Protein AF-A0A662HDV4-F1 (afdb_monomer_lite)

Radius of gyration: 22.28 Å; chains: 1; bounding box: 51×41×54 Å

Foldseek 3Di:
DAQQWEWEDDPQKIKIWHAAVVVVVVVVVAPAWDWADDPGTIMITHRDDPVVVQVVCVVVVRDPVNYHYHYDDPPPVNVVVVLPPDDAFQWADPPPRDSQKDFDPPPDPPHATWIARPPPGDTGRDTDGDHPPDDD

Structure (mmCIF, N/CA/C/O backbone):
data_AF-A0A662HDV4-F1
#
_entry.id   AF-A0A662HDV4-F1
#
loop_
_atom_site.group_PDB
_atom_site.id
_atom_site.type_symbol
_atom_site.label_atom_id
_atom_site.label_alt_id
_atom_site.label_comp_id
_atom_site.label_asym_id
_atom_site.label_entity_id
_atom_site.label_seq_id
_atom_site.pdbx_PDB_ins_code
_atom_site.Cartn_x
_atom_site.Cartn_y
_atom_site.Cartn_z
_atom_site.occupancy
_atom_site.B_iso_or_equiv
_atom_site.auth_seq_id
_atom_site.auth_comp_id
_atom_site.auth_asym_id
_atom_site.auth_atom_id
_atom_site.pdbx_PDB_model_num
ATOM 1 N N . MET A 1 1 ? -12.000 10.838 25.748 1.00 44.28 1 MET A N 1
ATOM 2 C CA . MET A 1 1 ? -12.700 9.732 25.061 1.00 44.28 1 MET A CA 1
ATOM 3 C C . MET A 1 1 ? -11.777 9.204 23.977 1.00 44.28 1 MET A C 1
ATOM 5 O O . MET A 1 1 ? -11.118 10.012 23.338 1.00 44.28 1 MET A O 1
ATOM 9 N N . GLY A 1 2 ? -11.607 7.884 23.876 1.00 58.56 2 GLY A N 1
ATOM 10 C CA . GLY A 1 2 ? -10.770 7.274 22.837 1.00 58.56 2 GLY A CA 1
ATOM 11 C C . GLY A 1 2 ? -11.481 7.281 21.484 1.00 58.56 2 GLY A C 1
ATOM 12 O O . GLY A 1 2 ? -12.702 7.369 21.445 1.00 58.56 2 GLY A O 1
ATOM 13 N N . LYS A 1 3 ? -10.714 7.197 20.395 1.00 66.12 3 LYS A N 1
ATOM 14 C CA . LYS A 1 3 ? -11.234 7.064 19.027 1.00 66.12 3 LYS A CA 1
ATOM 15 C C . LYS A 1 3 ? -12.088 5.793 18.909 1.00 66.12 3 LYS A C 1
ATOM 17 O O . LYS A 1 3 ? -11.639 4.737 19.358 1.00 66.12 3 LYS A O 1
ATOM 22 N N . ALA A 1 4 ? -13.282 5.901 18.325 1.00 78.44 4 ALA A N 1
ATOM 23 C CA . ALA A 1 4 ? -14.232 4.795 18.183 1.00 78.44 4 ALA A CA 1
ATOM 24 C C . ALA A 1 4 ? -13.865 3.849 17.026 1.00 78.44 4 ALA A C 1
ATOM 26 O O . ALA A 1 4 ? -14.150 2.652 17.089 1.00 78.44 4 ALA A O 1
ATOM 27 N N . ALA A 1 5 ? -13.175 4.352 15.998 1.00 81.25 5 ALA A N 1
ATOM 28 C CA . ALA A 1 5 ? -12.664 3.545 14.895 1.00 81.25 5 ALA A CA 1
ATOM 29 C C . ALA A 1 5 ? -11.219 3.920 14.544 1.00 81.25 5 ALA A C 1
ATOM 31 O O . ALA A 1 5 ? -10.843 5.094 14.497 1.00 81.25 5 ALA A O 1
ATOM 32 N N . LYS A 1 6 ? -10.396 2.907 14.269 1.00 83.56 6 LYS A N 1
ATOM 33 C CA . LYS A 1 6 ? -9.029 3.067 13.766 1.00 83.56 6 LYS A CA 1
ATOM 34 C C . LYS A 1 6 ? -8.934 2.456 12.379 1.00 83.56 6 LYS A C 1
ATOM 36 O O . LYS A 1 6 ? -9.128 1.257 12.221 1.00 83.56 6 LYS A O 1
ATOM 41 N N . ILE A 1 7 ? -8.605 3.273 11.390 1.00 82.38 7 ILE A N 1
ATOM 42 C CA . ILE A 1 7 ? -8.432 2.863 9.999 1.00 82.38 7 ILE A CA 1
ATOM 43 C C . ILE A 1 7 ? -6.936 2.796 9.700 1.00 82.38 7 ILE A C 1
ATOM 45 O O . ILE A 1 7 ? -6.196 3.749 9.941 1.00 82.38 7 ILE A O 1
ATOM 49 N N . ARG A 1 8 ? -6.473 1.671 9.163 1.00 80.81 8 ARG A N 1
ATOM 50 C CA . ARG A 1 8 ? -5.097 1.458 8.712 1.00 80.81 8 ARG A CA 1
ATOM 51 C C . ARG A 1 8 ? -5.110 1.174 7.221 1.00 80.81 8 ARG A C 1
ATOM 53 O O . ARG A 1 8 ? -5.779 0.253 6.764 1.00 80.81 8 ARG A 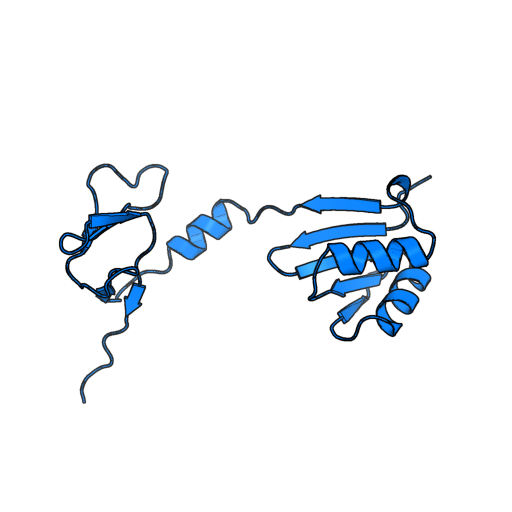O 1
ATOM 60 N N . LEU A 1 9 ? -4.354 1.963 6.473 1.00 74.25 9 LEU A N 1
ATOM 61 C CA . LEU A 1 9 ? -4.203 1.811 5.031 1.00 74.25 9 LEU A CA 1
ATOM 62 C C . LEU A 1 9 ? -2.942 0.993 4.768 1.00 74.25 9 LEU A C 1
ATOM 64 O O . LEU A 1 9 ? -1.842 1.434 5.107 1.00 74.25 9 LEU A O 1
ATOM 68 N N . PHE A 1 10 ? -3.108 -0.205 4.208 1.00 69.38 10 PHE A N 1
ATOM 69 C CA . PHE A 1 10 ? -2.028 -1.153 3.956 1.00 69.38 10 PHE A CA 1
ATOM 70 C C . PHE A 1 10 ? -2.077 -1.646 2.506 1.00 69.38 10 PHE A C 1
ATOM 72 O O . PHE A 1 10 ? -2.823 -2.566 2.165 1.00 69.38 10 PHE A O 1
ATOM 79 N N . ARG A 1 11 ? -1.231 -1.062 1.646 1.00 72.00 11 ARG A N 1
ATOM 80 C CA . ARG A 1 11 ? -1.275 -1.269 0.183 1.00 72.00 11 ARG A CA 1
ATOM 81 C C . ARG A 1 11 ? -2.669 -0.908 -0.366 1.00 72.00 11 ARG A C 1
ATOM 83 O O . ARG A 1 11 ? -3.126 0.193 -0.101 1.00 72.00 11 ARG A O 1
ATOM 90 N N . GLU A 1 12 ? -3.323 -1.821 -1.083 1.00 66.31 12 GLU A N 1
ATOM 91 C CA . GLU A 1 12 ? -4.695 -1.683 -1.609 1.00 66.31 12 GLU A CA 1
ATOM 92 C C . GLU A 1 12 ? -5.773 -2.112 -0.595 1.00 66.31 12 GLU A C 1
ATOM 94 O O . GLU A 1 12 ? -6.952 -2.159 -0.921 1.00 66.31 12 GLU A O 1
ATOM 99 N N . LYS A 1 13 ? -5.385 -2.481 0.633 1.00 68.06 13 LYS A N 1
ATOM 100 C CA . LYS A 1 13 ? -6.313 -2.962 1.661 1.00 68.06 13 LYS A CA 1
ATOM 101 C C . LYS A 1 13 ? -6.540 -1.903 2.725 1.00 68.06 13 LYS A C 1
ATOM 103 O O . LYS A 1 13 ? -5.591 -1.286 3.217 1.00 68.06 13 LYS A O 1
ATOM 108 N N . ILE A 1 14 ? -7.791 -1.774 3.147 1.00 77.81 14 ILE A N 1
ATOM 109 C CA . ILE A 1 14 ? -8.193 -0.891 4.236 1.00 77.81 14 ILE A CA 1
ATOM 110 C C . ILE A 1 14 ? -8.580 -1.761 5.427 1.00 77.81 14 ILE A C 1
ATOM 112 O O . ILE A 1 14 ? -9.457 -2.612 5.328 1.00 77.81 14 ILE A O 1
ATOM 116 N N . ILE A 1 15 ? -7.894 -1.591 6.553 1.00 80.88 15 ILE A N 1
ATOM 117 C CA . ILE A 1 15 ? -8.137 -2.358 7.776 1.00 80.88 15 ILE A CA 1
ATOM 118 C C . ILE A 1 15 ? -8.821 -1.446 8.781 1.00 80.88 15 ILE A C 1
ATOM 120 O O . ILE A 1 15 ? -8.294 -0.389 9.116 1.00 80.88 15 ILE A O 1
ATOM 124 N N . ILE A 1 16 ? -9.970 -1.863 9.292 1.00 82.06 16 ILE A N 1
ATOM 125 C CA . ILE A 1 16 ? -10.763 -1.078 10.237 1.00 82.06 16 ILE A CA 1
ATOM 126 C C . ILE A 1 16 ? -10.811 -1.839 11.547 1.00 82.06 16 ILE A C 1
ATOM 128 O O . ILE A 1 16 ? -11.375 -2.923 11.597 1.00 82.06 16 ILE A O 1
ATOM 132 N N . GLU A 1 17 ? -10.237 -1.284 12.605 1.00 82.44 17 GLU A N 1
ATOM 133 C CA . GLU A 1 17 ? -10.304 -1.818 13.961 1.00 82.44 17 GLU A CA 1
ATOM 134 C C . GLU A 1 17 ? -11.310 -0.991 14.768 1.00 82.44 17 GLU A C 1
ATOM 136 O O . GLU A 1 17 ? -11.159 0.225 14.916 1.00 82.44 17 GLU A O 1
ATOM 141 N N . SER A 1 18 ? -12.346 -1.641 15.293 1.00 80.06 18 SER A N 1
ATOM 142 C CA . SER A 1 18 ? -13.379 -0.971 16.086 1.00 80.06 18 SER A CA 1
ATOM 143 C C . SER A 1 18 ? -14.053 -1.944 17.061 1.00 80.06 18 SER A C 1
ATOM 145 O O . SER A 1 18 ? -13.702 -3.129 17.162 1.00 80.06 18 SER A O 1
ATOM 147 N N . GLU A 1 19 ? -15.014 -1.430 17.823 1.00 80.06 19 GLU A N 1
ATOM 148 C CA . GLU A 1 19 ? -15.889 -2.244 18.650 1.00 80.06 19 GLU A CA 1
ATOM 149 C C . GLU A 1 19 ? -16.685 -3.230 17.793 1.00 80.06 19 GLU A C 1
ATOM 151 O O . GLU A 1 19 ? -17.061 -2.960 16.652 1.00 80.06 19 GLU A O 1
ATOM 156 N N . LYS A 1 20 ? -16.993 -4.386 18.386 1.00 77.69 20 LYS A N 1
ATOM 157 C CA . LYS A 1 20 ? -17.708 -5.482 17.725 1.00 77.69 20 LYS A CA 1
ATOM 158 C C . LYS A 1 20 ? -18.991 -5.021 17.020 1.00 77.69 20 LYS A C 1
ATOM 160 O O . LYS A 1 20 ? -19.234 -5.431 15.895 1.00 77.69 20 LYS A O 1
ATOM 165 N N . ARG A 1 21 ? -19.791 -4.167 17.667 1.00 80.31 21 ARG A N 1
ATOM 166 C CA . ARG A 1 21 ? -21.076 -3.706 17.120 1.00 80.31 21 ARG A CA 1
ATOM 167 C C . ARG A 1 21 ? -20.903 -2.946 15.802 1.00 80.31 21 ARG A C 1
ATOM 169 O O . ARG A 1 21 ? -21.644 -3.209 14.868 1.00 80.31 21 ARG A O 1
ATOM 176 N N . ILE A 1 22 ? -19.912 -2.057 15.739 1.00 80.19 22 ILE A N 1
ATOM 177 C CA . ILE A 1 22 ? -19.625 -1.235 14.558 1.00 80.19 22 ILE A CA 1
ATOM 178 C C . ILE A 1 22 ? -19.139 -2.124 13.409 1.00 80.19 22 ILE A C 1
ATOM 180 O O . ILE A 1 22 ? -19.627 -2.007 12.292 1.00 80.19 22 ILE A O 1
ATOM 184 N N . ILE A 1 23 ? -18.234 -3.068 13.686 1.00 80.56 23 ILE A N 1
ATOM 185 C CA . ILE A 1 23 ? -17.730 -3.993 12.659 1.00 80.56 23 ILE A CA 1
ATOM 186 C C . ILE A 1 23 ? -18.833 -4.919 12.132 1.00 80.56 23 ILE A C 1
ATOM 188 O O . ILE A 1 23 ? -18.898 -5.162 10.930 1.00 80.56 23 ILE A O 1
ATOM 192 N N . GLU A 1 24 ? -19.713 -5.421 13.000 1.00 78.25 24 GLU A N 1
ATOM 193 C CA . GLU A 1 24 ? -20.850 -6.258 12.592 1.00 78.25 24 GLU A CA 1
ATOM 194 C C . GLU A 1 24 ? -21.894 -5.495 11.772 1.00 78.25 24 GLU A C 1
ATOM 196 O O . GLU A 1 24 ? -22.614 -6.114 10.993 1.00 78.25 24 GLU A O 1
ATOM 201 N N . GLU A 1 25 ? -22.005 -4.183 11.954 1.00 80.69 25 GLU A N 1
ATOM 202 C CA . GLU A 1 25 ? -22.886 -3.321 11.169 1.00 80.69 25 GLU A CA 1
ATOM 203 C C . GLU A 1 25 ? -22.257 -3.007 9.804 1.00 80.69 25 GLU A C 1
ATOM 205 O O . GLU A 1 25 ? -22.875 -3.317 8.791 1.00 80.69 25 GLU A O 1
ATOM 210 N N . LEU A 1 26 ? -20.977 -2.610 9.757 1.00 77.69 26 LEU A N 1
ATOM 211 C CA . LEU A 1 26 ? -20.230 -2.446 8.498 1.00 77.69 26 LEU A CA 1
ATOM 212 C C . LEU A 1 26 ? -20.223 -3.712 7.634 1.00 77.69 26 LEU A C 1
ATOM 214 O O . LEU A 1 26 ? -20.374 -3.649 6.417 1.00 77.69 26 LEU A O 1
ATOM 218 N N . ALA A 1 27 ? -20.029 -4.878 8.251 1.00 75.94 27 ALA A N 1
ATOM 219 C CA . ALA A 1 27 ? -19.947 -6.145 7.530 1.00 75.94 27 ALA A CA 1
ATOM 220 C C . ALA A 1 27 ? -21.271 -6.560 6.861 1.00 75.94 27 ALA A C 1
ATOM 222 O O . ALA A 1 27 ? -21.263 -7.479 6.044 1.00 75.94 27 ALA A O 1
ATOM 223 N N . LYS A 1 28 ? -22.405 -5.931 7.203 1.00 77.25 28 LYS A N 1
ATOM 224 C CA . LYS A 1 28 ? -23.693 -6.177 6.530 1.00 77.25 28 LYS A CA 1
ATOM 225 C C . LYS A 1 28 ? -23.805 -5.422 5.212 1.00 77.25 28 LYS A C 1
ATOM 227 O O . LYS A 1 28 ? -24.391 -5.952 4.272 1.00 77.25 28 LYS A O 1
ATOM 232 N N . ASP A 1 29 ? -23.237 -4.223 5.160 1.00 68.19 29 ASP A N 1
ATOM 233 C CA . ASP A 1 29 ? -23.368 -3.317 4.017 1.00 68.19 29 ASP A CA 1
ATOM 234 C C . ASP A 1 29 ? -22.241 -3.525 2.991 1.00 68.19 29 ASP A C 1
ATOM 236 O O . ASP A 1 29 ? -22.396 -3.255 1.799 1.00 68.19 29 ASP A O 1
ATOM 240 N N . ILE A 1 30 ? -21.122 -4.106 3.428 1.00 66.62 30 ILE A N 1
ATOM 241 C CA . ILE A 1 30 ? -19.929 -4.330 2.614 1.00 66.62 30 ILE A CA 1
ATOM 242 C C . ILE A 1 30 ? -19.927 -5.741 2.005 1.00 66.62 30 ILE A C 1
ATOM 244 O O . ILE A 1 30 ? -19.855 -6.744 2.712 1.00 66.62 30 ILE A O 1
ATOM 248 N N . ARG A 1 31 ? -19.925 -5.829 0.665 1.00 55.94 31 ARG A N 1
ATOM 249 C CA . ARG A 1 31 ? -19.894 -7.105 -0.087 1.00 55.94 31 ARG A CA 1
ATOM 250 C C . ARG A 1 31 ? -18.512 -7.774 -0.164 1.00 55.94 31 ARG A C 1
ATOM 252 O O . ARG A 1 31 ? -18.443 -8.970 -0.427 1.00 55.94 31 ARG A O 1
ATOM 259 N N . GLU A 1 32 ? -17.434 -7.027 0.075 1.00 58.22 32 GLU A N 1
ATOM 260 C CA . GLU A 1 32 ? -16.036 -7.440 -0.166 1.00 58.22 32 GLU A CA 1
ATOM 261 C C . GLU A 1 32 ? -15.170 -7.340 1.107 1.00 58.22 32 GLU A C 1
ATOM 263 O O . GLU A 1 32 ? -14.048 -6.828 1.098 1.00 58.22 32 GLU A O 1
ATOM 268 N N . GLY A 1 33 ? -15.728 -7.773 2.243 1.00 59.19 33 GLY A N 1
ATOM 269 C CA . GLY A 1 33 ? -15.105 -7.639 3.559 1.00 59.19 33 GLY A CA 1
ATOM 270 C C . GLY A 1 33 ? -14.783 -8.973 4.235 1.00 59.19 33 GLY A C 1
ATOM 271 O O . GLY A 1 33 ? -15.673 -9.797 4.432 1.00 59.19 33 GLY A O 1
ATOM 272 N N . GLU A 1 34 ? -13.537 -9.173 4.677 1.00 68.25 34 GLU A N 1
ATOM 273 C CA . GLU A 1 34 ? -13.181 -10.275 5.589 1.00 68.25 34 GLU A CA 1
ATOM 274 C C . GLU A 1 34 ? -13.119 -9.769 7.037 1.00 68.25 34 GLU A C 1
ATOM 276 O O . GLU A 1 34 ? -12.311 -8.901 7.377 1.00 68.25 34 GLU A O 1
ATOM 281 N N . VAL A 1 35 ? -13.960 -10.326 7.916 1.00 68.44 35 VAL A N 1
ATOM 282 C CA . VAL A 1 35 ? -13.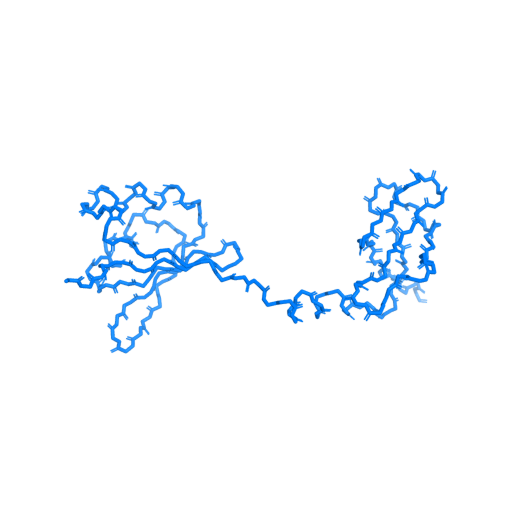967 -9.993 9.349 1.00 68.44 35 VAL A CA 1
ATOM 283 C C . VAL A 1 35 ? -12.949 -10.861 10.091 1.00 68.44 35 VAL A C 1
ATOM 285 O O . VAL A 1 35 ? -13.103 -12.079 10.200 1.00 68.44 35 VAL A O 1
ATOM 288 N N . LEU A 1 36 ? -11.938 -10.232 10.684 1.00 62.47 36 LEU A N 1
ATOM 289 C CA . LEU A 1 36 ? -10.965 -10.862 11.569 1.00 62.47 36 LEU A CA 1
ATOM 290 C C . LEU A 1 36 ? -11.342 -10.640 13.041 1.00 62.47 36 LEU A C 1
ATOM 292 O O . LEU A 1 36 ? -11.647 -9.530 13.480 1.00 62.47 36 LEU A O 1
ATOM 296 N N . ARG A 1 37 ? -11.296 -11.708 13.844 1.00 57.88 37 ARG A N 1
ATOM 297 C CA . ARG A 1 37 ? -11.591 -11.652 15.286 1.00 57.88 37 ARG A CA 1
ATOM 298 C C . ARG A 1 37 ? -10.298 -11.511 16.094 1.00 57.88 37 ARG A C 1
ATOM 300 O O . ARG A 1 37 ? -9.464 -12.413 16.078 1.00 57.88 37 ARG A O 1
ATOM 307 N N . GLY A 1 38 ? -10.145 -10.401 16.817 1.00 53.03 38 GLY A N 1
ATOM 308 C CA . GLY A 1 38 ? -9.051 -10.166 17.766 1.00 53.03 38 GLY A CA 1
ATOM 309 C C . GLY A 1 38 ? -9.457 -10.428 19.224 1.00 53.03 38 GLY A C 1
ATOM 310 O O . GLY A 1 38 ? -10.617 -10.702 19.522 1.00 53.03 38 GLY A O 1
ATOM 311 N N . ARG A 1 39 ? -8.501 -10.326 20.164 1.00 44.88 39 ARG A N 1
ATOM 312 C CA . ARG A 1 39 ? -8.746 -10.546 21.611 1.00 44.88 39 ARG A CA 1
ATOM 313 C C . ARG A 1 39 ? -9.497 -9.401 22.314 1.00 44.88 39 ARG A C 1
ATOM 315 O O . ARG A 1 39 ? -10.026 -9.624 23.395 1.00 44.88 39 ARG A O 1
ATOM 322 N N . SER A 1 40 ? -9.529 -8.199 21.734 1.00 47.84 40 SER A N 1
ATOM 323 C CA . SER A 1 40 ? -10.067 -6.971 22.355 1.00 47.84 40 SER A CA 1
ATOM 324 C C . SER A 1 40 ? -10.953 -6.133 21.418 1.00 47.84 40 SER A C 1
ATOM 326 O O . SER A 1 40 ? -11.267 -4.992 21.733 1.00 47.84 40 SER A O 1
ATOM 328 N N . GLY A 1 41 ? -11.332 -6.678 20.259 1.00 59.81 41 GLY A N 1
ATOM 329 C CA . GLY A 1 41 ? -12.078 -5.986 19.205 1.00 59.81 41 GLY A CA 1
ATOM 330 C C . GLY A 1 41 ? -12.184 -6.844 17.942 1.00 59.81 41 GLY A C 1
ATOM 331 O O . GLY A 1 41 ? -11.624 -7.945 17.883 1.00 59.81 41 GLY A O 1
ATOM 332 N N . GLN A 1 42 ? -12.906 -6.354 16.940 1.00 73.88 42 GLN A N 1
ATOM 333 C CA . GLN A 1 42 ? -12.948 -6.958 15.608 1.00 73.88 42 GLN A CA 1
ATOM 334 C C . GLN A 1 42 ? -12.221 -6.047 14.617 1.00 73.88 42 GLN A C 1
ATOM 336 O O . GLN A 1 42 ? -12.153 -4.833 14.816 1.00 73.88 42 GLN A O 1
ATOM 341 N N . ALA A 1 43 ? -11.652 -6.648 13.577 1.00 67.12 43 ALA A N 1
ATOM 342 C CA . ALA A 1 43 ? -11.081 -5.922 12.457 1.00 67.12 43 ALA A CA 1
ATOM 343 C C . ALA A 1 43 ? -11.805 -6.316 11.167 1.00 67.12 43 ALA A C 1
ATOM 345 O O . ALA A 1 43 ? -12.088 -7.495 10.968 1.00 67.12 43 ALA A O 1
ATOM 346 N N . LEU A 1 44 ? -12.090 -5.357 10.292 1.00 76.94 44 LEU A N 1
ATOM 347 C CA . LEU A 1 44 ? -12.612 -5.607 8.950 1.00 76.94 44 LEU A CA 1
ATOM 348 C C . LEU A 1 44 ? -11.522 -5.294 7.930 1.00 76.94 44 LEU A C 1
ATOM 350 O O . LEU A 1 44 ? -10.970 -4.195 7.945 1.00 76.94 44 LEU A O 1
ATOM 354 N N . ILE A 1 45 ? -11.208 -6.250 7.057 1.00 75.56 45 ILE A N 1
ATOM 355 C CA . ILE A 1 45 ? -10.410 -5.999 5.855 1.00 75.56 45 ILE A CA 1
ATOM 356 C C . ILE A 1 45 ? -11.385 -5.638 4.745 1.00 75.56 45 ILE A C 1
ATOM 358 O O . ILE A 1 45 ? -12.113 -6.505 4.274 1.00 75.56 45 ILE A O 1
ATOM 362 N N . TYR A 1 46 ? -11.375 -4.378 4.335 1.00 75.50 46 TYR A N 1
ATOM 363 C CA . TYR A 1 46 ? -12.181 -3.833 3.255 1.00 75.50 46 TYR A CA 1
ATOM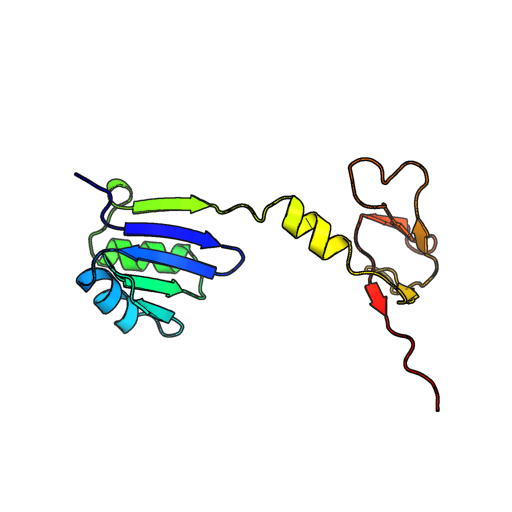 364 C C . TYR A 1 46 ? -11.351 -3.719 1.968 1.00 75.50 46 TYR A C 1
ATOM 366 O O . TYR A 1 46 ? -10.211 -3.239 2.000 1.00 75.50 46 TYR A O 1
ATOM 374 N N . GLN A 1 47 ? -11.916 -4.196 0.857 1.00 73.81 47 GLN A N 1
ATOM 375 C CA . GLN A 1 47 ? -11.305 -4.201 -0.478 1.00 73.81 47 GLN A CA 1
ATOM 376 C C . GLN A 1 47 ? -12.019 -3.226 -1.434 1.00 73.81 47 GLN A C 1
ATOM 378 O O . GLN A 1 47 ? -12.370 -3.599 -2.540 1.00 73.81 47 GLN A O 1
ATOM 383 N N . GLY A 1 48 ? -12.240 -1.977 -1.014 1.00 74.12 48 GLY A N 1
ATOM 384 C CA . GLY A 1 48 ? -12.851 -0.938 -1.852 1.00 74.12 48 GLY A CA 1
ATOM 385 C C . GLY A 1 48 ? -12.255 0.447 -1.600 1.00 74.12 48 GLY A C 1
ATOM 386 O O . GLY A 1 48 ? -11.258 0.586 -0.889 1.00 74.12 48 GLY A O 1
ATOM 387 N N . GLU A 1 49 ? -12.876 1.480 -2.166 1.00 80.31 49 GLU A N 1
ATOM 388 C CA . GLU A 1 49 ? -12.386 2.857 -2.065 1.00 80.31 49 GLU A CA 1
ATOM 389 C C . GLU A 1 49 ? -12.551 3.431 -0.652 1.00 80.31 49 GLU A C 1
ATOM 391 O O . GLU A 1 49 ? -13.590 3.280 -0.004 1.00 80.31 49 GLU A O 1
ATOM 396 N N . LEU A 1 50 ? -11.530 4.146 -0.168 1.00 79.19 50 LEU A N 1
ATOM 397 C CA . LEU A 1 50 ? -11.547 4.761 1.166 1.00 79.19 50 LEU A CA 1
ATOM 398 C C . LEU A 1 50 ? -12.717 5.736 1.336 1.00 79.19 50 LEU A C 1
ATOM 400 O O . LEU A 1 50 ? -13.282 5.839 2.421 1.00 79.19 50 LEU A O 1
ATOM 404 N N . GLU A 1 51 ? -13.076 6.447 0.275 1.00 83.25 51 GLU A N 1
ATOM 405 C CA . GLU A 1 51 ? -14.126 7.460 0.309 1.00 83.25 51 GLU A CA 1
ATOM 406 C C . GLU A 1 51 ? -15.509 6.840 0.550 1.00 83.25 51 GLU A C 1
ATOM 408 O O . GLU A 1 51 ? -16.254 7.315 1.409 1.00 83.25 51 GLU A O 1
ATOM 413 N N . ASP A 1 52 ? -15.798 5.704 -0.090 1.00 82.81 52 ASP A N 1
ATOM 414 C CA . ASP A 1 52 ? -17.027 4.937 0.135 1.00 82.81 52 ASP A CA 1
ATOM 415 C C . ASP A 1 52 ? -17.131 4.463 1.586 1.00 82.81 52 ASP A C 1
ATOM 417 O O . ASP A 1 52 ? -18.185 4.580 2.218 1.00 82.81 52 ASP A O 1
ATOM 421 N N . LEU A 1 53 ? -16.017 3.986 2.146 1.00 82.69 53 LEU A N 1
ATOM 422 C CA . LEU A 1 53 ? -15.950 3.574 3.543 1.00 82.69 53 LEU A CA 1
ATOM 423 C C . LEU A 1 53 ? -16.211 4.744 4.501 1.00 82.69 53 LEU A C 1
ATOM 425 O O . LEU A 1 53 ? -16.953 4.599 5.474 1.00 82.69 53 LEU A O 1
ATOM 429 N N . LEU A 1 54 ? -15.588 5.899 4.258 1.00 84.56 54 LEU A N 1
ATOM 430 C CA . LEU A 1 54 ? -15.780 7.082 5.098 1.00 84.56 54 LEU A CA 1
ATOM 431 C C . LEU A 1 54 ? -17.235 7.561 5.068 1.00 84.56 54 LEU A C 1
ATOM 433 O O . LEU A 1 54 ? -17.746 7.989 6.101 1.00 84.56 54 LEU A O 1
ATOM 437 N N . ASN A 1 55 ? -17.912 7.449 3.924 1.00 86.75 55 ASN A N 1
ATOM 438 C CA . ASN A 1 55 ? -19.333 7.774 3.808 1.00 86.75 55 ASN A CA 1
ATOM 439 C C . ASN A 1 55 ? -20.206 6.836 4.651 1.00 86.75 55 ASN A C 1
ATOM 441 O O . ASN A 1 55 ? -21.025 7.323 5.426 1.00 86.75 55 ASN A O 1
ATOM 445 N N . HIS A 1 56 ? -19.968 5.522 4.603 1.00 84.44 56 HIS A N 1
ATOM 446 C CA . HIS A 1 56 ? -20.705 4.564 5.439 1.00 84.44 56 HIS A CA 1
ATOM 447 C C . HIS A 1 56 ? -20.502 4.835 6.937 1.00 84.44 56 HIS A C 1
ATOM 449 O O . HIS A 1 56 ? -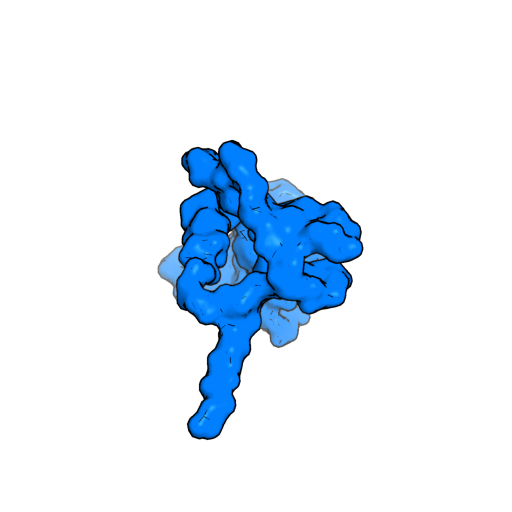21.452 4.833 7.716 1.00 84.44 56 HIS A O 1
ATOM 455 N N . LEU A 1 57 ? -19.268 5.133 7.360 1.00 83.56 57 LEU A N 1
ATOM 456 C CA . LEU A 1 57 ? -18.983 5.467 8.761 1.00 83.56 57 LEU A CA 1
ATOM 457 C C . LEU A 1 57 ? -19.725 6.736 9.212 1.00 83.56 57 LEU A C 1
ATOM 459 O O . LEU A 1 57 ? -20.265 6.768 10.319 1.00 83.56 57 LEU A O 1
ATOM 463 N N . LYS A 1 58 ? -19.811 7.750 8.343 1.00 85.88 58 LYS A N 1
ATOM 464 C CA . LYS A 1 58 ? -20.588 8.970 8.603 1.00 85.88 58 LYS A CA 1
ATOM 465 C C . LYS A 1 58 ? -22.083 8.686 8.731 1.00 85.88 58 LYS A C 1
ATOM 467 O O . LYS A 1 58 ? -22.718 9.225 9.634 1.00 85.88 58 LYS A O 1
ATOM 472 N N . GLU A 1 59 ? -22.641 7.829 7.878 1.00 87.75 59 GLU A N 1
ATOM 473 C CA . GLU A 1 59 ? -24.048 7.400 7.960 1.00 87.75 59 GLU A CA 1
ATOM 474 C C . GLU A 1 59 ? -24.358 6.668 9.273 1.00 87.75 59 GLU A C 1
ATOM 476 O O . GLU A 1 59 ? -25.451 6.807 9.821 1.00 87.75 59 GLU A O 1
ATOM 481 N N . MET A 1 60 ? -23.369 5.973 9.839 1.00 82.44 60 MET A N 1
ATOM 482 C CA . MET A 1 60 ? -23.450 5.344 11.163 1.00 82.44 60 MET A CA 1
ATOM 483 C C . MET A 1 60 ? -23.256 6.322 12.336 1.00 82.44 60 MET A C 1
ATOM 485 O O . MET A 1 60 ? -23.288 5.910 13.497 1.00 82.44 60 MET A O 1
ATOM 489 N N . GLY A 1 61 ? -23.060 7.614 12.060 1.00 82.62 61 GLY A N 1
ATOM 490 C CA . GLY A 1 61 ? -22.895 8.657 13.071 1.00 82.62 61 GLY A CA 1
ATOM 491 C C . GLY A 1 61 ? -21.481 8.782 13.639 1.00 82.62 61 GLY A C 1
ATOM 492 O O . GLY A 1 61 ? -21.323 9.395 14.691 1.00 82.62 61 GLY A O 1
ATOM 493 N N . LEU A 1 62 ? -20.469 8.212 12.976 1.00 82.94 62 LEU A N 1
ATOM 494 C CA . LEU A 1 62 ? -19.058 8.406 13.320 1.00 82.94 62 LEU A CA 1
ATOM 495 C C . LEU A 1 62 ? -18.498 9.569 12.503 1.00 82.94 62 LEU A C 1
ATOM 497 O O . LEU A 1 62 ? -18.443 9.498 11.272 1.00 82.94 62 LEU A O 1
ATOM 501 N N . ASP A 1 63 ? -18.061 10.631 13.176 1.00 79.69 63 ASP A N 1
ATOM 502 C CA . ASP A 1 63 ? -17.470 11.790 12.509 1.00 79.69 63 ASP A CA 1
ATOM 503 C C . ASP A 1 63 ? -15.930 11.749 12.508 1.00 79.69 63 ASP A C 1
ATOM 505 O O . ASP A 1 63 ? -15.287 10.822 13.008 1.00 79.69 63 ASP A O 1
ATOM 509 N N . GLU A 1 64 ? -15.296 12.745 11.889 1.00 75.44 64 GLU A N 1
ATOM 510 C CA . GLU A 1 64 ? -13.835 12.811 11.734 1.00 75.44 64 GLU A CA 1
ATOM 511 C C . GLU A 1 64 ? -13.083 12.805 13.082 1.00 75.44 64 GLU A C 1
ATOM 513 O O . GLU A 1 64 ? -11.942 12.336 13.184 1.00 75.44 64 GLU A O 1
ATOM 518 N N . ASN A 1 65 ? -13.724 13.268 14.156 1.00 77.44 65 ASN A N 1
ATOM 519 C CA . ASN A 1 65 ? -13.170 13.246 15.505 1.00 77.44 65 ASN A CA 1
ATOM 520 C C . ASN A 1 65 ? -13.196 11.848 16.122 1.00 77.44 65 ASN A C 1
ATOM 522 O O . ASN A 1 65 ? -12.374 11.583 17.003 1.00 77.44 65 ASN A O 1
ATOM 526 N N . ASP A 1 66 ? -14.021 10.935 15.618 1.00 78.62 66 ASP A N 1
ATOM 527 C CA . ASP A 1 66 ? -14.139 9.554 16.096 1.00 78.62 66 ASP A CA 1
ATOM 528 C C . ASP A 1 66 ? -13.185 8.586 15.387 1.00 78.62 66 ASP A C 1
ATOM 530 O O . ASP A 1 66 ? -12.938 7.479 15.878 1.00 78.62 66 ASP A O 1
ATOM 534 N N . ILE A 1 67 ? -12.596 9.024 14.270 1.00 76.81 67 ILE A N 1
ATOM 535 C CA . ILE A 1 67 ? -11.780 8.197 13.379 1.00 76.81 67 ILE A CA 1
ATOM 536 C C . ILE A 1 67 ? -10.291 8.551 13.512 1.00 76.81 67 ILE A C 1
ATOM 538 O O . ILE A 1 67 ? -9.892 9.718 13.532 1.00 76.81 67 ILE A O 1
ATOM 542 N N . GLU A 1 68 ? -9.436 7.539 13.637 1.00 82.19 68 GLU A N 1
ATOM 543 C CA . GLU A 1 68 ? -7.975 7.668 13.547 1.00 82.19 68 GLU A CA 1
ATOM 544 C C . GLU A 1 68 ? -7.488 6.952 12.286 1.00 82.19 68 GLU A C 1
ATOM 546 O O . GLU A 1 68 ? -7.596 5.732 12.205 1.00 82.19 68 GLU A O 1
ATOM 551 N N . ILE A 1 69 ? -6.933 7.688 11.318 1.00 77.00 69 ILE A N 1
ATOM 552 C CA . ILE A 1 69 ? -6.384 7.108 10.082 1.00 77.00 69 ILE A CA 1
ATOM 553 C C . ILE A 1 69 ? -4.860 7.004 10.191 1.00 77.00 69 ILE A C 1
ATOM 555 O O . ILE A 1 69 ? -4.177 7.988 10.478 1.00 77.00 69 ILE A O 1
ATOM 559 N N . LYS A 1 70 ? -4.315 5.812 9.934 1.00 78.44 70 LYS A N 1
ATOM 560 C CA . LYS A 1 70 ? -2.874 5.545 9.856 1.00 78.44 70 LYS A CA 1
ATOM 561 C C . LYS A 1 70 ? -2.497 5.016 8.486 1.00 78.44 70 LYS A C 1
ATOM 563 O O . LYS A 1 70 ? -2.981 3.974 8.053 1.00 78.44 70 LYS A O 1
ATOM 568 N N . TYR A 1 71 ? -1.563 5.707 7.852 1.00 68.38 71 TYR A N 1
ATOM 569 C CA . TYR A 1 71 ? -0.910 5.232 6.644 1.00 68.38 71 TYR A CA 1
ATOM 570 C C . TYR A 1 71 ? 0.249 4.330 7.046 1.00 68.38 71 TYR A C 1
ATOM 572 O O . TYR A 1 71 ? 1.233 4.790 7.631 1.00 68.38 71 TYR A O 1
ATOM 580 N N . GLU A 1 72 ? 0.149 3.040 6.744 1.00 67.44 72 GLU A N 1
ATOM 581 C CA . GLU A 1 72 ? 1.312 2.173 6.826 1.00 67.44 72 GLU A CA 1
ATOM 582 C C . GLU A 1 72 ? 2.098 2.277 5.538 1.00 67.44 72 GLU A C 1
ATOM 584 O O . GLU A 1 72 ? 1.757 1.706 4.504 1.00 67.44 72 GLU A O 1
ATOM 589 N N . HIS A 1 73 ? 3.195 3.021 5.614 1.00 60.88 73 HIS A N 1
ATOM 590 C CA . HIS A 1 73 ? 4.173 3.007 4.550 1.00 60.88 73 HIS A CA 1
ATOM 591 C C . HIS A 1 73 ? 4.711 1.584 4.398 1.00 60.88 73 HIS A C 1
ATOM 593 O O . HIS A 1 73 ? 5.188 0.973 5.360 1.00 60.88 73 HIS A O 1
ATOM 599 N N . VAL A 1 74 ? 4.686 1.074 3.165 1.00 57.88 74 VAL A N 1
ATOM 600 C CA . VAL A 1 74 ? 5.491 -0.089 2.797 1.00 57.88 74 VAL A CA 1
ATOM 601 C C . VAL A 1 74 ? 6.925 0.246 3.187 1.00 57.88 74 VAL A C 1
ATOM 603 O O . VAL A 1 74 ? 7.502 1.213 2.689 1.00 57.88 74 VAL A O 1
ATOM 606 N N . SER A 1 75 ? 7.478 -0.513 4.136 1.00 66.38 75 SER A N 1
ATOM 607 C CA . SER A 1 75 ? 8.839 -0.291 4.615 1.00 66.38 75 SER A CA 1
ATOM 608 C C . SER A 1 75 ? 9.782 -0.188 3.420 1.00 66.38 75 SER A C 1
ATOM 610 O O . SER A 1 75 ? 9.731 -1.023 2.516 1.00 66.38 75 SER A O 1
ATOM 612 N N . PHE A 1 76 ? 10.693 0.784 3.434 1.00 63.69 76 PHE A N 1
ATOM 613 C CA . PHE A 1 76 ? 11.737 0.908 2.414 1.00 63.69 76 PHE A CA 1
ATOM 614 C C . PHE A 1 76 ? 12.480 -0.425 2.194 1.00 63.69 76 PHE A C 1
ATOM 616 O O . PHE A 1 76 ? 12.843 -0.771 1.077 1.00 63.69 76 PHE A O 1
ATOM 623 N N . LYS A 1 77 ? 12.602 -1.254 3.242 1.00 66.56 77 LYS A N 1
ATOM 624 C CA . LYS A 1 77 ? 13.157 -2.612 3.166 1.00 66.56 77 LYS A CA 1
ATOM 625 C C . LYS A 1 77 ? 12.315 -3.575 2.317 1.00 66.56 77 LYS A C 1
ATOM 627 O O . LYS A 1 77 ? 12.882 -4.412 1.624 1.00 66.56 77 LYS A O 1
ATOM 632 N N . GLU A 1 78 ? 10.989 -3.494 2.381 1.00 64.25 78 GLU A N 1
ATOM 633 C CA . GLU A 1 78 ? 10.063 -4.295 1.564 1.00 64.25 78 GLU A CA 1
ATOM 634 C C . GLU A 1 78 ? 10.082 -3.839 0.098 1.00 64.25 78 GLU A C 1
ATOM 636 O O . GLU A 1 78 ? 10.138 -4.679 -0.797 1.00 64.25 78 GLU A O 1
ATOM 641 N N . PHE A 1 79 ? 10.148 -2.526 -0.146 1.00 64.88 79 PHE A N 1
ATOM 642 C CA . PHE A 1 79 ? 10.357 -1.957 -1.483 1.00 64.88 79 PHE A CA 1
ATOM 643 C C . PHE A 1 79 ? 11.680 -2.438 -2.101 1.00 64.88 79 PHE A C 1
ATOM 645 O O . PHE A 1 79 ? 11.693 -2.994 -3.199 1.00 64.88 79 PHE A O 1
ATOM 652 N N . LEU A 1 80 ? 12.786 -2.345 -1.354 1.00 66.12 80 LEU A N 1
ATOM 653 C CA . LEU A 1 80 ? 14.090 -2.853 -1.792 1.00 66.12 80 LEU A CA 1
ATOM 654 C C . LEU A 1 80 ? 14.095 -4.375 -2.017 1.00 66.12 80 LEU A C 1
ATOM 656 O O . LEU A 1 80 ? 14.783 -4.853 -2.914 1.00 66.12 80 LEU A O 1
ATOM 660 N N . LYS A 1 81 ? 13.339 -5.162 -1.237 1.00 65.38 81 LYS A N 1
ATOM 661 C CA . LYS A 1 81 ? 13.191 -6.611 -1.476 1.00 65.38 81 LYS A CA 1
ATOM 662 C C . LYS A 1 81 ? 12.444 -6.910 -2.774 1.00 65.38 81 LYS A C 1
ATOM 664 O O . LYS A 1 81 ? 12.859 -7.826 -3.480 1.00 65.38 81 LYS A O 1
ATOM 669 N N . ALA A 1 82 ? 11.366 -6.182 -3.069 1.00 60.94 82 ALA A N 1
ATOM 670 C CA . ALA A 1 82 ? 10.597 -6.358 -4.302 1.00 60.94 82 ALA A CA 1
ATOM 671 C C . ALA A 1 82 ? 11.467 -6.089 -5.538 1.00 60.94 82 ALA A C 1
ATOM 673 O O . ALA A 1 82 ? 11.441 -6.865 -6.484 1.00 60.94 82 ALA A O 1
ATOM 674 N N . LEU A 1 83 ? 12.327 -5.073 -5.463 1.00 62.00 83 LEU A N 1
ATOM 675 C CA . LEU A 1 83 ? 13.295 -4.729 -6.508 1.00 62.00 83 LEU A CA 1
ATOM 676 C C . LEU A 1 83 ? 14.480 -5.703 -6.616 1.00 62.00 83 LEU A C 1
ATOM 678 O O . LEU A 1 83 ? 15.163 -5.738 -7.632 1.00 62.00 83 LEU A O 1
ATOM 682 N N . ARG A 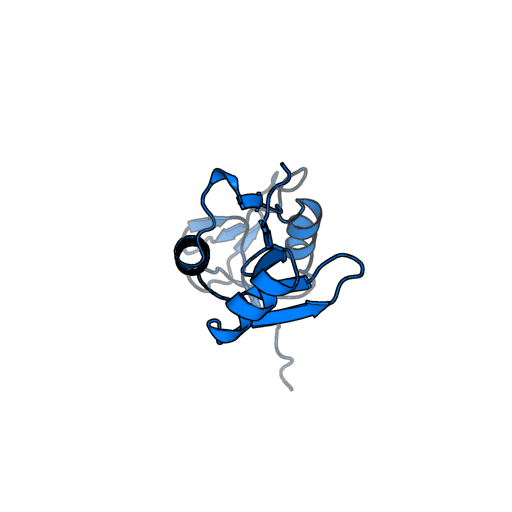1 84 ? 14.763 -6.485 -5.565 1.00 61.34 84 ARG A N 1
ATOM 683 C CA . ARG A 1 84 ? 15.898 -7.423 -5.519 1.00 61.34 84 ARG A CA 1
ATOM 684 C C . ARG A 1 84 ? 15.571 -8.803 -6.110 1.00 61.34 84 ARG A C 1
ATOM 686 O O . ARG A 1 84 ? 16.485 -9.607 -6.308 1.00 61.34 84 ARG A O 1
ATOM 693 N N . LYS A 1 85 ? 14.299 -9.119 -6.374 1.00 55.53 85 LYS A N 1
ATOM 694 C CA . LYS A 1 85 ? 13.920 -10.335 -7.113 1.00 55.53 85 LYS A CA 1
ATOM 695 C C . LYS A 1 85 ? 14.157 -10.099 -8.608 1.00 55.53 85 LYS A C 1
ATOM 697 O O . LYS A 1 85 ? 13.246 -9.715 -9.317 1.00 55.53 85 LYS A O 1
ATOM 702 N N . GLY A 1 86 ? 15.394 -10.336 -9.033 1.00 53.03 86 GLY A N 1
ATOM 703 C CA . GLY A 1 86 ? 15.797 -10.299 -10.433 1.00 53.03 86 GLY A CA 1
ATOM 704 C C . GLY A 1 86 ? 17.080 -11.089 -10.632 1.00 53.03 86 GLY A C 1
ATOM 705 O O . GLY A 1 86 ? 18.189 -10.563 -10.540 1.00 53.03 86 GLY A O 1
ATOM 706 N N . LYS A 1 87 ? 16.956 -12.408 -10.777 1.00 50.97 87 LYS A N 1
ATOM 707 C CA . LYS A 1 87 ? 18.059 -13.269 -11.210 1.00 50.97 87 LYS A CA 1
ATOM 708 C C . LYS A 1 87 ? 17.527 -14.186 -12.305 1.00 50.97 87 LYS A C 1
ATOM 710 O O . LYS A 1 87 ? 16.834 -15.143 -11.977 1.00 50.97 87 LYS A O 1
ATOM 715 N N . ARG A 1 88 ? 18.003 -13.927 -13.535 1.00 55.94 88 ARG A N 1
ATOM 716 C CA . ARG A 1 88 ? 17.973 -14.764 -14.758 1.00 55.94 88 ARG A CA 1
ATOM 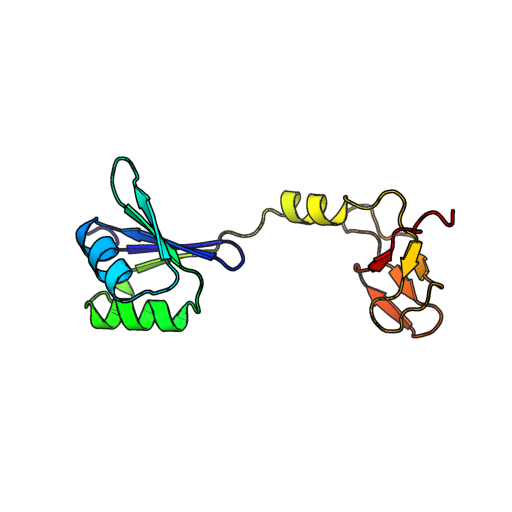717 C C . ARG A 1 88 ? 16.890 -14.484 -15.817 1.00 55.94 88 ARG A C 1
ATOM 719 O O . ARG A 1 88 ? 16.756 -15.300 -16.716 1.00 55.94 88 ARG A O 1
ATOM 726 N N . GLY A 1 89 ? 16.202 -13.344 -15.782 1.00 65.12 89 GLY A N 1
ATOM 727 C CA . GLY A 1 89 ? 15.336 -12.916 -16.890 1.00 65.12 89 GLY A CA 1
ATOM 728 C C . GLY A 1 89 ? 16.068 -12.068 -17.937 1.00 65.12 89 GLY A C 1
ATOM 729 O O . GLY A 1 89 ? 17.001 -11.327 -17.614 1.00 65.12 89 GLY A O 1
ATOM 730 N N . LEU A 1 90 ? 15.627 -12.144 -19.191 1.00 78.19 90 LEU A N 1
ATOM 731 C CA . LEU A 1 90 ? 15.998 -11.188 -20.232 1.00 78.19 90 LEU A CA 1
ATOM 732 C C . LEU A 1 90 ? 15.308 -9.847 -19.937 1.00 78.19 90 LEU A C 1
ATOM 734 O O . LEU A 1 90 ? 14.094 -9.807 -19.738 1.00 78.19 90 LEU A O 1
ATOM 738 N N . LEU A 1 91 ? 16.072 -8.752 -19.912 1.00 87.00 91 LEU A N 1
ATOM 739 C CA . LEU A 1 91 ? 15.533 -7.420 -19.626 1.00 87.00 91 LEU A CA 1
ATOM 740 C C . LEU A 1 91 ? 14.892 -6.802 -20.870 1.00 87.00 91 LEU A C 1
ATOM 742 O O . LEU A 1 91 ? 15.508 -6.736 -21.935 1.00 87.00 91 LEU A O 1
ATOM 746 N N . VAL A 1 92 ? 13.669 -6.307 -20.713 1.00 91.12 92 VAL A N 1
ATOM 747 C CA . VAL A 1 92 ? 12.863 -5.706 -21.775 1.00 91.12 92 VAL A CA 1
ATOM 748 C C . VAL A 1 92 ? 12.347 -4.333 -21.336 1.00 91.12 92 VAL A C 1
ATOM 750 O O . VAL A 1 92 ? 11.929 -4.130 -20.194 1.00 91.12 92 VAL A O 1
ATOM 753 N N . CYS A 1 93 ? 12.372 -3.367 -22.255 1.00 90.19 93 CYS A N 1
ATOM 754 C CA . CYS A 1 93 ? 11.845 -2.026 -22.050 1.00 90.19 93 CYS A CA 1
ATOM 755 C C . CYS A 1 93 ? 10.333 -2.082 -21.780 1.00 90.19 93 CYS A C 1
ATOM 757 O O . CYS A 1 93 ? 9.597 -2.582 -22.634 1.00 90.19 93 CYS A O 1
ATOM 759 N N . PRO A 1 94 ? 9.836 -1.501 -20.673 1.00 91.06 94 PRO A N 1
ATOM 760 C CA . PRO A 1 94 ? 8.403 -1.477 -20.383 1.00 91.06 94 PRO A CA 1
ATOM 761 C C . PRO A 1 94 ? 7.616 -0.539 -21.308 1.00 91.06 94 PRO A C 1
ATOM 763 O O . PRO A 1 94 ? 6.395 -0.624 -21.365 1.00 91.06 94 PRO A O 1
ATOM 766 N N . VAL A 1 95 ? 8.300 0.370 -22.010 1.00 93.62 95 VAL A N 1
ATOM 767 C CA . VAL A 1 95 ? 7.666 1.358 -22.893 1.00 93.62 95 VAL A CA 1
ATOM 768 C C . VAL A 1 95 ? 7.522 0.824 -24.315 1.00 93.62 95 VAL A C 1
ATOM 770 O O . VAL A 1 95 ? 6.455 0.947 -24.905 1.00 93.62 95 VAL A O 1
ATOM 773 N N . CYS A 1 96 ? 8.585 0.244 -24.879 1.00 93.25 96 CYS A N 1
ATOM 774 C CA . CYS A 1 96 ? 8.625 -0.125 -26.298 1.00 93.25 96 CYS A CA 1
ATOM 775 C C . CYS A 1 96 ? 8.881 -1.615 -26.567 1.00 93.25 96 CYS A C 1
ATOM 777 O O . CYS A 1 96 ? 8.886 -2.026 -27.723 1.00 93.25 96 CYS A O 1
ATOM 779 N N . GLY A 1 97 ? 9.135 -2.428 -25.537 1.00 90.44 97 GLY A N 1
ATOM 780 C CA . GLY A 1 97 ? 9.441 -3.851 -25.704 1.00 90.44 97 GLY A CA 1
ATOM 781 C C . GLY A 1 97 ? 10.850 -4.157 -26.234 1.00 90.44 97 GLY A C 1
ATOM 782 O O . GLY A 1 97 ? 11.163 -5.318 -26.496 1.00 90.44 97 GLY A O 1
ATOM 783 N N . SER A 1 98 ? 11.719 -3.154 -26.391 1.00 92.75 98 SER A N 1
ATOM 784 C CA . SER A 1 98 ? 13.107 -3.375 -26.809 1.00 92.75 98 SER A CA 1
ATOM 785 C C . SER A 1 98 ? 13.912 -4.142 -25.758 1.00 92.75 98 SER A C 1
ATOM 787 O O . SER A 1 98 ? 13.768 -3.920 -24.559 1.00 92.75 98 SER A O 1
ATOM 789 N N . LYS A 1 99 ? 14.820 -5.004 -26.218 1.00 90.75 99 LYS A N 1
ATOM 790 C CA . LYS A 1 99 ? 15.819 -5.703 -25.390 1.00 90.75 99 LYS A CA 1
ATOM 791 C C . LYS A 1 99 ? 17.113 -4.894 -25.224 1.00 90.75 99 LYS A C 1
ATOM 793 O O . LYS A 1 99 ? 18.024 -5.321 -24.520 1.00 90.75 99 LYS A O 1
ATOM 798 N N . ASN A 1 100 ? 17.213 -3.739 -25.885 1.00 93.50 100 ASN A N 1
ATOM 799 C CA . ASN A 1 100 ? 18.396 -2.886 -25.907 1.00 93.50 100 ASN A CA 1
ATOM 800 C C . ASN A 1 100 ? 18.449 -1.979 -24.663 1.00 93.50 100 ASN A C 1
ATOM 802 O O . ASN A 1 100 ? 18.285 -0.756 -24.733 1.00 93.50 100 ASN A O 1
ATOM 806 N N . ILE A 1 101 ? 18.596 -2.619 -23.499 1.00 91.38 101 ILE A N 1
ATOM 807 C CA . ILE A 1 101 ? 18.594 -1.991 -22.176 1.00 91.38 101 ILE A CA 1
ATOM 808 C C . ILE A 1 101 ? 20.014 -1.938 -21.607 1.00 91.38 101 ILE A C 1
ATOM 810 O O . ILE A 1 101 ? 20.692 -2.959 -21.495 1.00 91.38 101 ILE A O 1
ATOM 814 N N . LYS A 1 102 ? 20.438 -0.753 -21.161 1.00 89.19 102 LYS A N 1
ATOM 815 C CA . LYS A 1 102 ? 21.692 -0.533 -20.430 1.00 89.19 102 LYS A CA 1
ATOM 816 C C . LYS A 1 102 ? 21.433 -0.121 -18.990 1.00 89.19 102 LYS A C 1
ATOM 818 O O . LYS A 1 102 ? 20.561 0.695 -18.718 1.00 89.19 102 LYS A O 1
ATOM 823 N N . ILE A 1 103 ? 22.243 -0.636 -18.070 1.00 86.44 103 ILE A N 1
ATOM 824 C CA . ILE A 1 103 ? 22.298 -0.132 -16.695 1.00 86.44 103 ILE A CA 1
ATOM 825 C C . ILE A 1 103 ? 23.183 1.114 -16.685 1.00 86.44 103 ILE A C 1
ATOM 827 O O . ILE A 1 103 ? 24.322 1.073 -17.155 1.00 86.44 103 ILE A O 1
ATOM 831 N N . MET A 1 104 ? 22.675 2.222 -16.152 1.00 80.81 104 MET A N 1
ATOM 832 C CA . MET A 1 104 ? 23.442 3.459 -16.060 1.00 80.81 104 MET A CA 1
ATOM 833 C C . MET A 1 104 ? 24.532 3.343 -14.981 1.00 80.81 104 MET A C 1
ATOM 835 O O . MET A 1 104 ? 24.219 3.029 -13.825 1.00 80.81 104 MET A O 1
ATOM 839 N N . PRO A 1 105 ? 25.808 3.622 -15.316 1.00 64.56 105 PRO A N 1
ATOM 840 C CA . PRO A 1 105 ? 26.887 3.607 -14.337 1.00 64.56 105 PRO A CA 1
ATOM 841 C C . PRO A 1 105 ? 26.640 4.661 -13.245 1.00 64.56 105 PRO A C 1
ATOM 843 O O . PRO A 1 105 ? 26.015 5.690 -13.488 1.00 64.56 105 PRO A O 1
ATOM 846 N N . TYR A 1 106 ? 27.133 4.389 -12.032 1.00 62.81 106 TYR A N 1
ATOM 847 C CA . TYR A 1 106 ? 26.993 5.233 -10.828 1.00 62.81 106 TYR A CA 1
ATOM 848 C C . TYR A 1 106 ? 25.593 5.297 -10.190 1.00 62.81 106 TYR A C 1
ATOM 850 O O . TYR A 1 106 ? 25.394 6.025 -9.218 1.00 62.81 106 TYR A O 1
ATOM 858 N N . THR A 1 107 ? 24.646 4.480 -10.654 1.00 59.03 107 THR A N 1
ATOM 859 C CA . THR A 1 107 ? 23.373 4.225 -9.960 1.00 59.03 107 THR A CA 1
ATOM 860 C C . THR A 1 107 ? 23.481 2.890 -9.212 1.00 59.03 107 THR A C 1
ATOM 862 O O . THR A 1 107 ? 23.925 1.904 -9.797 1.00 59.03 107 THR A O 1
ATOM 865 N N . GLY A 1 108 ? 23.179 2.837 -7.904 1.00 55.25 108 GLY A N 1
ATOM 866 C CA . GLY A 1 108 ? 23.235 1.559 -7.165 1.00 55.25 108 GLY A CA 1
ATOM 867 C C . GLY A 1 108 ? 23.730 1.562 -5.714 1.00 55.25 108 GLY A C 1
ATOM 868 O O . GLY A 1 108 ? 23.559 0.550 -5.042 1.00 55.25 108 GLY A O 1
ATOM 869 N N . TRP A 1 109 ? 24.353 2.635 -5.198 1.00 62.72 109 TRP A N 1
ATOM 870 C CA . TRP A 1 109 ? 24.859 2.605 -3.807 1.00 62.72 109 TRP A CA 1
ATOM 871 C C . TRP A 1 109 ? 23.726 2.758 -2.778 1.00 62.72 109 TRP A C 1
ATOM 873 O O . TRP A 1 109 ? 23.714 2.071 -1.759 1.00 62.72 109 TRP A O 1
ATOM 883 N N . LEU A 1 110 ? 22.762 3.649 -3.050 1.00 65.31 110 LEU A N 1
ATOM 884 C CA . LEU A 1 110 ? 21.601 3.908 -2.181 1.00 65.31 110 LEU A CA 1
ATOM 885 C C . LEU A 1 110 ? 20.256 3.615 -2.866 1.00 65.31 110 LEU A C 1
ATOM 887 O O . LEU A 1 110 ? 19.310 3.183 -2.210 1.00 65.31 110 LEU A O 1
ATOM 891 N N . LEU A 1 111 ? 20.176 3.856 -4.176 1.00 66.69 111 LEU A N 1
ATOM 892 C CA . LEU A 1 111 ? 18.983 3.646 -4.993 1.00 66.69 111 LEU A CA 1
ATOM 893 C C . LEU A 1 111 ? 19.171 2.442 -5.925 1.00 66.69 111 LEU A C 1
ATOM 895 O O . LEU A 1 111 ? 20.315 2.086 -6.214 1.00 66.69 111 LEU A O 1
ATOM 899 N N . PRO A 1 112 ? 18.077 1.828 -6.404 1.00 67.81 112 PRO A N 1
ATOM 900 C CA . PRO A 1 112 ? 18.134 0.755 -7.393 1.00 67.81 112 PRO A CA 1
ATOM 901 C C . PRO A 1 112 ? 18.856 1.203 -8.665 1.00 67.81 112 PRO A C 1
ATOM 903 O O . PRO A 1 112 ? 18.919 2.396 -8.965 1.00 67.81 112 PRO A O 1
ATOM 906 N N . SER A 1 113 ? 19.382 0.243 -9.422 1.00 79.12 113 SER A N 1
ATOM 907 C CA . SER A 1 113 ? 19.961 0.514 -10.736 1.00 79.12 113 SER A CA 1
ATOM 908 C C . SER A 1 113 ? 18.942 1.206 -11.642 1.00 79.12 113 SER A C 1
ATOM 910 O O . SER A 1 113 ? 17.799 0.760 -11.754 1.00 79.12 113 SER A O 1
ATOM 912 N N . THR A 1 114 ? 19.359 2.293 -12.285 1.00 85.88 114 THR A N 1
ATOM 913 C CA . THR A 1 114 ? 18.569 2.956 -13.324 1.00 85.88 114 THR A CA 1
ATOM 914 C C . THR A 1 114 ? 18.888 2.314 -14.666 1.00 85.88 114 THR A C 1
ATOM 916 O O . THR A 1 114 ? 20.056 2.141 -15.021 1.00 85.88 114 THR A O 1
ATOM 919 N N . TYR A 1 115 ? 17.852 1.984 -15.422 1.00 88.19 115 TYR A N 1
ATOM 920 C CA . TYR A 1 115 ? 17.929 1.393 -16.748 1.00 88.19 115 TYR A CA 1
ATOM 921 C C . TYR A 1 115 ? 17.630 2.442 -17.814 1.00 88.19 115 TYR A C 1
ATOM 923 O O . TYR A 1 115 ? 16.746 3.279 -17.633 1.00 88.19 115 TYR A O 1
ATOM 931 N N . MET A 1 116 ? 18.350 2.370 -18.929 1.00 91.62 116 MET A N 1
ATOM 932 C CA . MET A 1 116 ? 18.157 3.195 -20.114 1.00 91.62 116 MET A CA 1
ATOM 933 C C . MET A 1 116 ? 17.865 2.306 -21.325 1.00 91.62 116 MET A C 1
ATOM 935 O O . MET A 1 116 ? 18.630 1.385 -21.604 1.00 91.62 116 MET A O 1
ATOM 939 N N . CYS A 1 117 ? 16.788 2.590 -22.055 1.00 94.25 117 CYS A N 1
ATOM 940 C CA . CYS A 1 117 ? 16.518 1.976 -23.354 1.00 94.25 117 CYS A CA 1
ATOM 941 C C . CYS A 1 117 ? 17.165 2.801 -24.461 1.00 94.25 117 CYS A C 1
ATOM 943 O O . CYS A 1 117 ? 16.798 3.961 -24.649 1.00 94.25 117 CYS A O 1
ATOM 945 N N . GLU A 1 118 ? 18.067 2.201 -25.233 1.00 95.69 118 GLU A N 1
ATOM 946 C CA . GLU A 1 118 ? 18.747 2.918 -26.321 1.00 95.69 118 GLU A CA 1
ATOM 947 C C . GLU A 1 118 ? 17.832 3.174 -27.527 1.00 95.69 118 GLU A C 1
ATOM 949 O O . GLU A 1 118 ? 18.062 4.120 -28.272 1.00 95.69 118 GLU A O 1
ATOM 954 N N . ASP A 1 119 ? 16.759 2.390 -27.680 1.00 96.56 119 ASP A N 1
ATOM 955 C CA . ASP A 1 119 ? 15.864 2.516 -28.836 1.00 96.56 119 ASP A CA 1
ATOM 956 C C . ASP A 1 119 ? 14.787 3.605 -28.670 1.00 96.56 119 ASP A C 1
ATOM 958 O O . ASP A 1 119 ? 14.471 4.302 -29.630 1.00 96.56 119 ASP A O 1
ATOM 962 N N . CYS A 1 120 ? 14.200 3.770 -27.473 1.00 94.62 120 CYS A N 1
ATOM 963 C CA . CYS A 1 120 ? 13.121 4.748 -27.240 1.00 94.62 120 CYS A CA 1
ATOM 964 C C . CYS A 1 120 ? 13.458 5.839 -26.212 1.00 94.62 120 CYS A C 1
ATOM 966 O O . CYS A 1 120 ? 12.618 6.692 -25.935 1.00 94.62 120 CYS A O 1
ATOM 968 N N . GLY A 1 121 ? 14.643 5.794 -25.597 1.00 92.56 121 GLY A N 1
ATOM 969 C CA . GLY A 1 121 ? 15.079 6.789 -24.616 1.00 92.56 121 GLY A CA 1
ATOM 970 C C . GLY A 1 121 ? 14.423 6.686 -23.234 1.00 92.56 121 GLY A C 1
ATOM 971 O O . GLY A 1 121 ? 14.539 7.622 -22.448 1.00 92.56 121 GLY A O 1
ATOM 972 N N . TYR A 1 122 ? 13.738 5.580 -22.907 1.00 92.25 122 TYR A N 1
ATOM 973 C CA . TYR A 1 122 ? 13.232 5.345 -21.545 1.00 92.25 122 TYR A CA 1
ATOM 974 C C . TYR A 1 122 ? 14.381 5.376 -20.529 1.00 92.25 122 TYR A C 1
ATOM 976 O O . TYR A 1 122 ? 15.390 4.713 -20.756 1.00 92.25 122 TYR A O 1
ATOM 984 N N . ILE A 1 123 ? 14.205 6.089 -19.410 1.00 91.06 123 ILE A N 1
ATOM 985 C CA . ILE A 1 123 ? 15.129 6.115 -18.266 1.00 91.06 123 ILE A CA 1
ATOM 986 C C . ILE A 1 123 ? 14.317 5.898 -16.984 1.00 91.06 123 ILE A C 1
ATOM 988 O O . ILE A 1 123 ? 13.438 6.699 -16.665 1.00 91.06 123 ILE A O 1
ATOM 992 N N . GLY A 1 124 ? 14.603 4.838 -16.227 1.00 86.25 124 GLY A N 1
ATOM 993 C CA . GLY A 1 124 ? 13.896 4.570 -14.972 1.00 86.25 124 GLY A CA 1
ATOM 994 C C . GLY A 1 124 ? 14.330 3.292 -14.260 1.00 86.25 124 GLY A C 1
ATOM 995 O O . GLY A 1 124 ? 15.223 2.583 -14.707 1.00 86.25 124 GLY A O 1
ATOM 996 N N . TYR A 1 125 ? 13.708 3.007 -13.117 1.00 84.06 125 TYR A N 1
ATOM 997 C CA . TYR A 1 125 ? 14.068 1.869 -12.256 1.00 84.06 125 TYR A CA 1
ATOM 998 C C . TYR A 1 125 ? 13.339 0.566 -12.610 1.00 84.06 125 TYR A C 1
ATOM 1000 O O . TYR A 1 125 ? 13.562 -0.450 -11.955 1.00 84.06 125 TYR A O 1
ATOM 1008 N N . LEU A 1 126 ? 12.436 0.598 -13.595 1.00 84.94 126 LEU A N 1
ATOM 1009 C CA . LEU A 1 126 ? 11.595 -0.538 -13.960 1.00 84.94 126 LEU A CA 1
ATOM 1010 C C . LEU A 1 126 ? 12.039 -1.131 -15.294 1.00 84.94 126 LEU A C 1
ATOM 1012 O O . LEU A 1 126 ? 12.222 -0.427 -16.284 1.00 84.94 126 LEU A O 1
ATOM 1016 N N . VAL A 1 127 ? 12.147 -2.450 -15.314 1.00 85.31 127 VAL A N 1
ATOM 1017 C CA . VAL A 1 127 ? 12.358 -3.269 -16.506 1.00 85.31 127 VAL A CA 1
ATOM 1018 C C . VAL A 1 127 ? 11.416 -4.456 -16.426 1.00 85.31 127 VAL A C 1
ATOM 1020 O O . VAL A 1 127 ? 11.069 -4.907 -15.334 1.00 85.31 127 VAL A O 1
ATOM 1023 N N . LEU A 1 128 ? 10.978 -4.941 -17.580 1.00 83.50 128 LEU A N 1
ATOM 1024 C CA . LEU A 1 128 ? 10.263 -6.204 -17.655 1.00 83.50 128 LEU A CA 1
ATOM 1025 C C . LEU A 1 128 ? 11.306 -7.317 -17.698 1.00 83.50 128 LEU A C 1
ATOM 1027 O O . LEU A 1 128 ? 12.159 -7.328 -18.582 1.00 83.50 128 LEU A O 1
ATOM 1031 N N . GLU A 1 129 ? 11.247 -8.233 -16.741 1.00 82.94 129 GLU A N 1
ATOM 1032 C CA . GLU A 1 129 ? 11.988 -9.487 -16.819 1.00 82.94 129 GLU A CA 1
ATOM 1033 C C . GLU A 1 129 ? 11.098 -10.508 -17.519 1.00 82.94 129 GLU A C 1
ATOM 1035 O O . GLU A 1 129 ? 9.992 -10.790 -17.055 1.00 82.94 129 GLU A O 1
ATOM 1040 N N . VAL A 1 130 ? 11.561 -11.031 -18.651 1.00 79.94 130 VAL A N 1
ATOM 1041 C CA . VAL A 1 130 ? 10.909 -12.160 -19.315 1.00 79.94 130 VAL A CA 1
ATOM 1042 C C . VAL A 1 130 ? 11.765 -13.402 -19.127 1.00 79.94 130 VAL A C 1
ATOM 1044 O O . VAL A 1 130 ? 12.979 -13.370 -19.349 1.00 79.94 130 VAL A O 1
ATOM 1047 N N . ASP A 1 131 ? 11.130 -14.490 -18.706 1.00 76.81 131 ASP A N 1
ATOM 1048 C CA . ASP A 1 131 ? 11.765 -15.800 -18.698 1.00 76.81 131 ASP A CA 1
ATOM 1049 C C . ASP A 1 131 ? 11.983 -16.235 -20.155 1.00 76.81 131 ASP A C 1
ATOM 1051 O O . ASP A 1 131 ? 11.072 -16.159 -20.988 1.00 76.81 131 ASP A O 1
ATOM 1055 N N . GLU A 1 132 ? 13.195 -16.681 -20.488 1.00 61.44 132 GLU A N 1
ATOM 1056 C CA . GLU A 1 132 ? 13.373 -17.489 -21.690 1.00 61.44 132 GLU A CA 1
ATOM 1057 C C . GLU A 1 132 ? 12.665 -18.815 -21.414 1.00 61.44 132 GLU A C 1
ATOM 1059 O O . GLU A 1 132 ? 13.155 -19.640 -20.649 1.00 61.44 132 GLU A O 1
ATOM 1064 N N . TYR A 1 133 ? 11.470 -19.001 -21.976 1.00 52.97 133 TYR A N 1
ATOM 1065 C CA . TYR A 1 133 ? 10.891 -20.335 -22.049 1.00 52.97 133 TYR A CA 1
ATOM 1066 C C . TYR A 1 133 ? 11.884 -21.208 -22.819 1.00 52.97 133 TYR A C 1
ATOM 1068 O O . TYR A 1 133 ? 12.165 -20.919 -23.988 1.00 52.97 133 TYR A O 1
ATOM 1076 N N . ASP A 1 134 ? 12.431 -22.223 -22.140 1.00 44.00 134 ASP A N 1
ATOM 1077 C CA . ASP A 1 134 ? 13.221 -23.294 -22.740 1.00 44.00 134 ASP A CA 1
ATOM 1078 C C . ASP A 1 134 ? 12.504 -23.752 -24.018 1.00 44.00 134 ASP A C 1
ATOM 1080 O O . ASP A 1 134 ? 11.369 -24.234 -23.982 1.00 44.00 134 ASP A O 1
ATOM 1084 N N . LYS A 1 135 ? 13.143 -23.524 -25.168 1.00 42.12 135 LYS A N 1
ATOM 1085 C CA . LYS A 1 135 ? 12.772 -24.207 -26.404 1.00 42.12 135 LYS A CA 1
ATOM 1086 C C . LYS A 1 135 ? 13.245 -25.650 -26.257 1.00 42.12 135 LYS A C 1
ATOM 1088 O O . LYS A 1 135 ? 14.455 -25.843 -26.253 1.00 42.12 135 LYS A O 1
ATOM 1093 N N . ASP A 1 136 ? 12.279 -26.562 -26.151 1.00 37.44 136 ASP A N 1
ATOM 1094 C CA . ASP A 1 136 ? 12.324 -28.013 -26.421 1.00 37.44 136 ASP A CA 1
ATOM 1095 C C . ASP A 1 136 ? 13.550 -28.818 -25.939 1.00 37.44 136 ASP A C 1
ATOM 1097 O O . ASP A 1 136 ? 14.650 -28.700 -26.528 1.00 37.44 136 ASP A O 1
#

Sequence (136 aa):
MGKAAKIRLFREKIIIESEKRIIEELAKDIREGEVLRGRSGQALIYQGELEDLLNHLKEMGLDENDIEIKYEHVSFKEFLKALRKGKRGLLVCPVCGSKNIKIMPYTGWLLPSTYMCEDCGYIGYLVLEVDEYDKD

pLDDT: mean 74.44, std 13.08, range [37.44, 96.56]

Secondary structure (DSSP, 8-state):
---SEEEEEETTEEEEEE-HHHHHHHHHH-TTEEEEE-SSSEEEEE-S-HHHHHHHHHHTT--TTTEEEEE-PPPHHHHHHHHH--SSPEEE-TTT--S-EEEPTT--SSSPPPEEETTT--EES--EEE------